Protein AF-A0A534FNT8-F1 (afdb_monomer_lite)

Sequence (120 aa):
MPPPPPTEGTAPLERLAHLRDTYGALSRARRELVIFGLALLCGLIVMPFLIWFAGSRVLGPYTHGQNAHAGPFALLADFFLGLLHGSAVFWAVALGPAVLLLLIRLFVALVRVLPASGDD

Structure (mmCIF, N/CA/C/O backbone):
data_AF-A0A534FNT8-F1
#
_entry.id   AF-A0A534FNT8-F1
#
loop_
_atom_site.group_PDB
_atom_site.id
_atom_site.type_symbol
_atom_site.label_atom_id
_atom_site.label_alt_id
_atom_site.label_comp_id
_atom_site.label_asym_id
_atom_site.label_entity_id
_atom_site.label_seq_id
_atom_site.pdbx_PDB_ins_code
_atom_site.Cartn_x
_atom_site.Cartn_y
_atom_site.Cartn_z
_atom_site.occupancy
_atom_site.B_iso_or_equiv
_atom_site.auth_seq_id
_atom_site.auth_comp_id
_atom_site.auth_asym_id
_atom_site.auth_atom_id
_atom_site.pdbx_PDB_model_num
ATOM 1 N N . MET A 1 1 ? -27.339 15.084 56.183 1.00 60.06 1 MET A N 1
ATOM 2 C CA . MET A 1 1 ? -27.429 13.691 55.701 1.00 60.06 1 MET A CA 1
ATOM 3 C C . MET A 1 1 ? -26.121 13.404 54.971 1.00 60.06 1 MET A C 1
ATOM 5 O O . MET A 1 1 ? -25.902 14.023 53.938 1.00 60.06 1 MET A O 1
ATOM 9 N N . PRO A 1 2 ? -25.179 12.651 55.562 1.00 65.94 2 PRO A N 1
ATOM 10 C CA . PRO A 1 2 ? -23.922 12.317 54.893 1.00 65.94 2 PRO A CA 1
ATOM 11 C C . PRO A 1 2 ? -24.202 11.426 53.668 1.00 65.94 2 PRO A C 1
ATOM 13 O O . PRO A 1 2 ? -25.172 10.663 53.702 1.00 65.94 2 PRO A O 1
ATOM 16 N N . PRO A 1 3 ? -23.411 11.532 52.583 1.00 74.50 3 PRO A N 1
ATOM 17 C CA . PRO A 1 3 ? -23.556 10.649 51.432 1.00 74.50 3 PRO A CA 1
ATOM 18 C C . PRO A 1 3 ? -23.358 9.187 51.870 1.00 74.50 3 PRO A C 1
ATOM 20 O O . PRO A 1 3 ? -22.535 8.928 52.755 1.00 74.50 3 PRO A O 1
ATOM 23 N N . PRO A 1 4 ? -24.116 8.233 51.300 1.00 72.00 4 PRO A N 1
ATOM 24 C CA . PRO A 1 4 ? -23.968 6.826 51.643 1.00 72.00 4 PRO A CA 1
ATOM 25 C C . PRO A 1 4 ? -22.536 6.357 51.329 1.00 72.00 4 PRO A C 1
ATOM 27 O O . PRO A 1 4 ? -21.965 6.785 50.321 1.00 72.00 4 PRO A O 1
ATOM 30 N N . PRO A 1 5 ? -21.935 5.505 52.180 1.00 71.06 5 PRO A N 1
ATOM 31 C CA . PRO A 1 5 ? -20.606 4.971 51.928 1.00 71.06 5 PRO A CA 1
ATOM 32 C C . PRO A 1 5 ? -20.603 4.155 50.625 1.00 71.06 5 PRO A C 1
ATOM 34 O O . PRO A 1 5 ? -21.598 3.485 50.325 1.00 71.06 5 PRO A O 1
ATOM 37 N N . PRO A 1 6 ? -19.509 4.195 49.845 1.00 61.38 6 PRO A 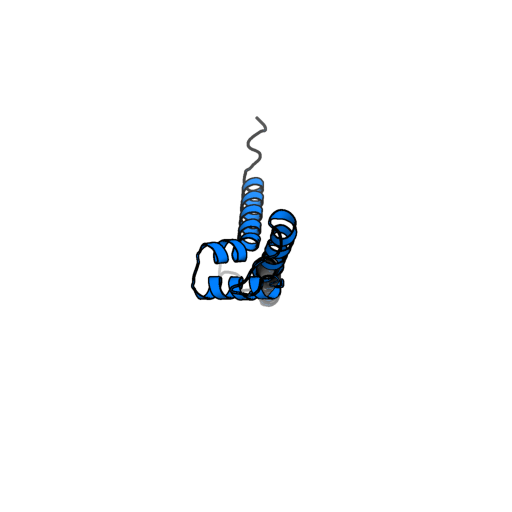N 1
ATOM 38 C CA . PRO A 1 6 ? -19.376 3.385 48.643 1.00 61.38 6 PRO A CA 1
ATOM 39 C C . PRO A 1 6 ? -19.516 1.908 49.018 1.00 61.38 6 PRO A C 1
ATOM 41 O O . PRO A 1 6 ? -18.783 1.387 49.858 1.00 61.38 6 PRO A O 1
ATOM 44 N N . THR A 1 7 ? -20.495 1.235 48.422 1.00 63.22 7 THR A N 1
ATOM 45 C CA . THR A 1 7 ? -20.721 -0.195 48.599 1.00 63.22 7 THR A CA 1
ATOM 46 C C . THR A 1 7 ? -19.540 -0.953 47.990 1.00 63.22 7 THR A C 1
ATOM 48 O O . THR A 1 7 ? -19.382 -1.005 46.774 1.00 63.22 7 THR A O 1
ATOM 51 N N . GLU A 1 8 ? -18.691 -1.563 48.824 1.00 60.69 8 GLU A N 1
ATOM 52 C CA . GLU A 1 8 ? -17.462 -2.269 48.402 1.00 60.69 8 GLU A CA 1
ATOM 53 C C . GLU A 1 8 ? -17.684 -3.369 47.337 1.00 60.69 8 GLU A C 1
ATOM 55 O O . GLU A 1 8 ? -16.740 -3.800 46.677 1.00 60.69 8 GLU A O 1
ATOM 60 N N . GLY A 1 9 ? -18.932 -3.794 47.115 1.00 61.94 9 GLY A N 1
ATOM 61 C CA . GLY A 1 9 ? -19.313 -4.791 46.113 1.00 61.94 9 GLY A CA 1
ATOM 62 C C . GLY A 1 9 ? -19.377 -4.308 44.655 1.00 61.94 9 GLY A C 1
ATOM 63 O O . GLY A 1 9 ? -19.338 -5.153 43.761 1.00 61.94 9 GLY A O 1
ATOM 64 N N . THR A 1 10 ? -19.458 -3.001 44.365 1.00 60.84 10 THR A N 1
ATOM 65 C CA . THR A 1 10 ? -19.562 -2.492 42.973 1.00 60.84 10 THR A CA 1
ATOM 66 C C . THR A 1 10 ? -18.206 -2.155 42.348 1.00 60.84 10 THR A C 1
ATOM 68 O O . THR A 1 10 ? -18.005 -2.369 41.151 1.00 60.84 10 THR A O 1
ATOM 71 N N . ALA A 1 11 ? -17.232 -1.737 43.161 1.00 69.81 11 ALA A N 1
ATOM 72 C CA . ALA A 1 11 ? -15.881 -1.378 42.718 1.00 69.81 11 ALA A CA 1
ATOM 73 C C . ALA A 1 11 ? -15.121 -2.488 41.944 1.00 69.81 11 ALA A C 1
ATOM 75 O O . ALA A 1 11 ? -14.380 -2.159 41.011 1.00 69.81 11 ALA A O 1
ATOM 76 N N . PRO A 1 12 ? -15.264 -3.793 42.264 1.00 74.75 12 PRO A N 1
ATOM 77 C CA . PRO A 1 12 ? -14.622 -4.864 41.499 1.00 74.75 12 PRO A CA 1
ATOM 78 C C . PRO A 1 12 ? -15.272 -5.077 40.126 1.00 74.75 12 PRO A C 1
ATOM 80 O O . PRO A 1 12 ? -14.571 -5.304 39.140 1.00 74.75 12 PRO A O 1
ATOM 83 N N . LEU A 1 13 ? -16.603 -4.979 40.045 1.00 78.31 13 LEU A N 1
ATOM 84 C CA . LEU A 1 13 ? -17.353 -5.174 38.801 1.00 78.31 13 LEU A CA 1
ATOM 85 C C . LEU A 1 13 ? -17.108 -4.028 37.816 1.00 78.31 13 LEU A C 1
ATOM 87 O O . LEU A 1 13 ? -16.916 -4.278 36.625 1.00 78.31 13 LEU A O 1
ATOM 91 N N . GLU A 1 14 ? -17.022 -2.793 38.311 1.00 81.31 14 GLU A N 1
ATOM 92 C CA . GLU A 1 14 ? -16.646 -1.630 37.500 1.00 81.31 14 GLU A CA 1
ATOM 93 C C . GLU A 1 14 ? -15.220 -1.755 36.946 1.00 81.31 14 GLU A C 1
ATOM 95 O O . GLU A 1 14 ? -14.996 -1.489 35.763 1.00 81.31 14 GLU A O 1
ATOM 100 N N . ARG A 1 15 ? -14.257 -2.254 37.741 1.00 77.38 15 ARG A N 1
ATOM 101 C CA . ARG A 1 15 ? -12.899 -2.543 37.240 1.00 77.38 15 ARG A CA 1
ATOM 102 C C . ARG A 1 15 ? -12.905 -3.604 36.147 1.00 77.38 15 ARG A C 1
ATOM 104 O O . ARG A 1 15 ? -12.212 -3.437 35.148 1.00 77.38 15 ARG A O 1
ATOM 111 N N . LEU A 1 16 ? -13.677 -4.680 36.301 1.00 79.88 16 LEU A N 1
ATOM 112 C CA . LEU A 1 16 ? -13.774 -5.730 35.282 1.00 79.88 16 LEU A CA 1
ATOM 113 C C . LEU A 1 16 ? -14.415 -5.217 33.986 1.00 79.88 16 LEU A C 1
ATOM 115 O O . LEU A 1 16 ? -13.941 -5.557 32.901 1.00 79.88 16 LEU A O 1
ATOM 119 N N . ALA A 1 17 ? -15.444 -4.373 34.086 1.00 80.31 17 ALA A N 1
ATOM 120 C CA . ALA A 1 17 ? -16.057 -3.723 32.931 1.00 80.31 17 ALA A CA 1
ATOM 121 C C . ALA A 1 17 ? -15.058 -2.797 32.216 1.00 80.31 17 ALA A C 1
ATOM 123 O O . ALA A 1 17 ? -14.883 -2.911 31.003 1.00 80.31 17 ALA A O 1
ATOM 124 N N . HIS A 1 18 ? -14.324 -1.972 32.968 1.00 75.44 18 HIS A N 1
ATOM 125 C CA . HIS A 1 18 ? -13.317 -1.077 32.401 1.00 75.44 18 HIS A CA 1
ATOM 126 C C . HIS A 1 18 ? -12.159 -1.846 31.743 1.00 75.44 18 HIS A C 1
ATOM 128 O O . HIS A 1 18 ? -11.688 -1.462 30.666 1.00 75.44 18 HIS A O 1
ATOM 134 N N . LEU A 1 19 ? -11.719 -2.958 32.342 1.00 77.62 19 LEU A N 1
ATOM 135 C CA . LEU A 1 19 ? -10.717 -3.837 31.743 1.00 77.62 19 LEU A CA 1
ATOM 136 C C . LEU A 1 19 ? -11.251 -4.446 30.447 1.00 77.62 19 LEU A C 1
ATOM 138 O O . LEU A 1 19 ? -10.573 -4.359 29.427 1.00 77.62 19 LEU A O 1
ATOM 142 N N . ARG A 1 20 ? -12.471 -4.997 30.447 1.00 78.94 20 ARG A N 1
ATOM 143 C CA . ARG A 1 20 ? -13.102 -5.574 29.250 1.00 78.94 20 ARG A CA 1
ATOM 144 C C . ARG A 1 20 ? -13.181 -4.568 28.103 1.00 78.94 20 ARG A C 1
ATOM 146 O O . ARG A 1 20 ? -12.820 -4.926 26.985 1.00 78.94 20 ARG A O 1
ATOM 153 N N . ASP A 1 21 ? -13.594 -3.333 28.369 1.00 77.56 21 ASP A N 1
ATOM 154 C CA . ASP A 1 21 ? -13.694 -2.293 27.338 1.00 77.56 21 ASP A CA 1
ATOM 155 C C . ASP A 1 21 ? -12.312 -1.885 26.812 1.00 77.56 21 ASP A C 1
ATOM 157 O O . ASP A 1 21 ? -12.119 -1.750 25.601 1.00 77.56 21 ASP A O 1
ATOM 161 N N . THR A 1 22 ? -11.313 -1.799 27.696 1.00 73.06 22 THR A N 1
ATOM 162 C CA . THR A 1 22 ? -9.919 -1.522 27.309 1.00 73.06 22 THR A CA 1
ATOM 163 C C . THR A 1 22 ? -9.334 -2.658 26.462 1.00 73.06 22 THR A C 1
ATOM 165 O O . THR A 1 22 ? -8.730 -2.407 25.418 1.00 73.06 22 THR A O 1
ATOM 168 N N . TYR A 1 23 ? -9.559 -3.920 26.847 1.00 69.19 23 TYR A N 1
ATOM 169 C CA . TYR A 1 23 ? -9.147 -5.097 26.073 1.00 69.19 23 TYR A CA 1
ATOM 170 C C . TYR A 1 23 ? -9.898 -5.191 24.737 1.00 69.19 23 TYR A C 1
ATOM 172 O O . TYR A 1 23 ? -9.297 -5.526 23.714 1.00 69.19 23 TYR A O 1
ATOM 180 N N . GLY A 1 24 ? -11.186 -4.841 24.713 1.00 73.75 24 GLY A N 1
ATOM 181 C CA . GLY A 1 24 ? -11.991 -4.736 23.498 1.00 73.75 24 GLY A CA 1
ATOM 182 C C . GLY A 1 24 ? -11.422 -3.698 22.529 1.00 73.75 24 GLY A C 1
ATOM 183 O O . GLY A 1 24 ? -11.196 -4.007 21.355 1.00 73.75 24 GLY A O 1
ATOM 184 N N . ALA A 1 25 ? -11.093 -2.505 23.026 1.00 71.56 25 ALA A N 1
ATOM 185 C CA . ALA A 1 25 ? -10.458 -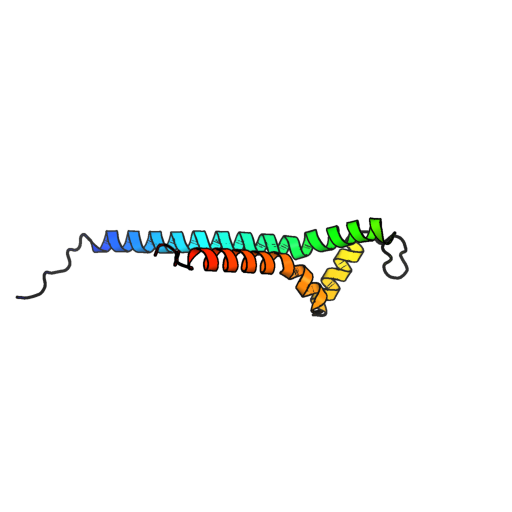1.444 22.248 1.00 71.56 25 ALA A CA 1
ATOM 186 C C . ALA A 1 25 ? -9.070 -1.854 21.718 1.00 71.56 25 ALA A C 1
ATOM 188 O O . ALA A 1 25 ? -8.783 -1.647 20.538 1.00 71.56 25 ALA A O 1
ATOM 189 N N . LEU A 1 26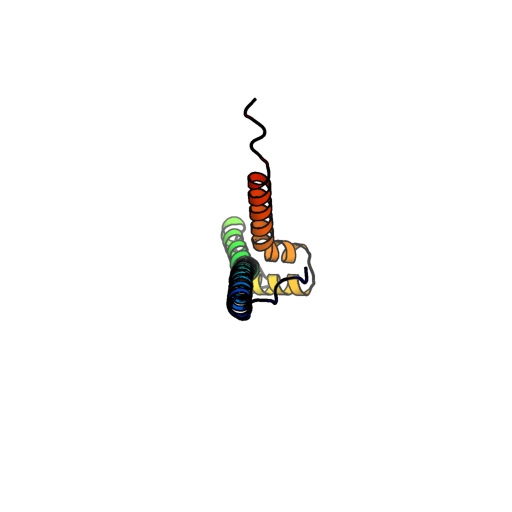 ? -8.246 -2.519 22.536 1.00 71.81 26 LEU A N 1
ATOM 190 C CA . LEU A 1 26 ? -6.957 -3.098 22.125 1.00 71.81 26 LEU A CA 1
ATOM 191 C C . LEU A 1 26 ? -7.116 -4.152 21.024 1.00 71.81 26 LEU A C 1
ATOM 193 O O . LEU A 1 26 ? -6.359 -4.151 20.051 1.00 71.81 26 LEU A O 1
ATOM 197 N N . SER A 1 27 ? -8.118 -5.029 21.134 1.00 81.19 27 SER A N 1
ATOM 198 C CA . SER A 1 27 ? -8.398 -6.050 20.117 1.00 81.19 27 SER A CA 1
ATOM 199 C C . SER A 1 27 ? -8.795 -5.422 18.777 1.00 81.19 27 SER A C 1
ATOM 201 O O . SER A 1 27 ? -8.349 -5.870 17.713 1.00 81.19 27 SER A O 1
ATOM 203 N N . ARG A 1 28 ? -9.563 -4.327 18.826 1.00 82.12 28 ARG A N 1
ATOM 204 C CA . ARG A 1 28 ? -9.958 -3.555 17.651 1.00 82.12 28 ARG A CA 1
ATOM 205 C C . ARG A 1 28 ? -8.761 -2.844 17.027 1.00 82.12 28 ARG A C 1
ATOM 207 O O . ARG A 1 28 ? -8.540 -3.011 15.830 1.00 82.12 28 ARG A O 1
ATOM 214 N N . ALA A 1 29 ? -7.966 -2.128 17.821 1.00 82.31 29 ALA A N 1
ATOM 215 C CA . ALA A 1 29 ? -6.763 -1.445 17.349 1.00 82.31 29 ALA A CA 1
ATOM 216 C C . ALA A 1 29 ? -5.766 -2.429 16.720 1.00 82.31 29 ALA A C 1
ATOM 218 O O . ALA A 1 29 ? -5.251 -2.181 15.632 1.00 82.31 29 ALA A O 1
ATOM 219 N N . ARG A 1 30 ? -5.562 -3.601 17.339 1.00 86.62 30 ARG A N 1
ATOM 220 C CA . ARG A 1 30 ? -4.714 -4.667 16.788 1.00 86.62 30 ARG A CA 1
ATOM 221 C C . ARG A 1 30 ? -5.231 -5.166 15.443 1.00 86.62 30 ARG A C 1
ATOM 223 O O . ARG A 1 30 ? -4.451 -5.305 14.507 1.00 86.62 30 ARG A O 1
ATOM 230 N N . ARG A 1 31 ? -6.534 -5.429 15.323 1.00 84.56 31 ARG A N 1
ATOM 231 C CA . ARG A 1 31 ? -7.141 -5.859 14.056 1.00 84.56 31 ARG A CA 1
ATOM 232 C C . ARG A 1 31 ? -6.998 -4.788 12.978 1.00 84.56 31 ARG A C 1
ATOM 234 O O . ARG A 1 31 ? -6.719 -5.113 11.829 1.00 84.56 31 ARG A O 1
ATOM 241 N N . GLU A 1 32 ? -7.173 -3.524 13.337 1.00 87.19 32 GLU A N 1
ATOM 242 C CA . GLU A 1 32 ? -6.999 -2.408 12.410 1.00 87.19 32 GLU A CA 1
ATOM 243 C C . GLU A 1 32 ? -5.544 -2.268 11.959 1.00 87.19 32 GLU A C 1
ATOM 245 O O . GLU A 1 32 ? -5.302 -2.134 10.762 1.00 87.19 32 GLU A O 1
ATOM 250 N N . LEU A 1 33 ? -4.585 -2.416 12.873 1.00 88.75 33 LEU A N 1
ATOM 251 C CA . LEU A 1 33 ? -3.159 -2.421 12.555 1.00 88.75 33 LEU A CA 1
ATOM 252 C C . LEU A 1 33 ? -2.790 -3.595 11.642 1.00 88.75 33 LEU A C 1
ATOM 254 O O . LEU A 1 33 ? -2.044 -3.404 10.689 1.00 88.75 33 LEU A O 1
ATOM 258 N N . VAL A 1 34 ? -3.358 -4.784 11.864 1.00 90.19 34 VAL A N 1
ATOM 259 C CA . VAL A 1 34 ? -3.166 -5.940 10.969 1.00 90.19 34 VAL A CA 1
ATOM 260 C C . VAL A 1 34 ? -3.714 -5.653 9.571 1.00 90.19 34 VAL A C 1
ATOM 262 O O . VAL A 1 34 ? -3.042 -5.948 8.588 1.00 90.19 34 VAL A O 1
ATOM 265 N N . ILE A 1 35 ? -4.901 -5.049 9.460 1.00 88.81 35 ILE A N 1
ATOM 266 C CA . ILE A 1 35 ? -5.489 -4.691 8.159 1.00 88.81 35 ILE A CA 1
ATOM 267 C C . ILE A 1 35 ? -4.613 -3.660 7.438 1.00 88.81 35 ILE A C 1
ATOM 269 O O . ILE A 1 35 ? -4.321 -3.835 6.257 1.00 88.81 35 ILE A O 1
ATOM 273 N N . PHE A 1 36 ? -4.164 -2.614 8.136 1.00 88.06 36 PHE A N 1
ATOM 274 C CA . PHE A 1 36 ? -3.283 -1.602 7.551 1.00 88.06 36 PHE A CA 1
ATOM 275 C C . PHE A 1 36 ? -1.915 -2.159 7.180 1.00 88.06 36 PHE A C 1
ATOM 277 O O . PHE A 1 36 ? -1.423 -1.875 6.092 1.00 88.06 36 PHE A O 1
ATOM 284 N N . GLY A 1 37 ? -1.331 -2.991 8.039 1.00 89.00 37 GLY A N 1
ATOM 285 C CA . GLY A 1 37 ? -0.078 -3.680 7.764 1.00 89.00 37 GLY A CA 1
ATOM 286 C C . GLY A 1 37 ? -0.189 -4.579 6.536 1.00 89.00 37 GLY A C 1
ATOM 287 O O . GLY A 1 37 ? 0.682 -4.539 5.674 1.00 89.00 37 GLY A O 1
ATOM 288 N N . LEU A 1 38 ? -1.288 -5.326 6.399 1.00 90.75 38 LEU A N 1
ATOM 289 C CA . LEU A 1 38 ? -1.528 -6.174 5.231 1.00 90.75 38 LEU A CA 1
ATOM 290 C C . LEU A 1 38 ? -1.745 -5.350 3.955 1.00 90.75 38 LEU A C 1
ATOM 292 O O . LEU A 1 38 ? -1.234 -5.711 2.898 1.00 90.75 38 LEU A O 1
ATOM 296 N N . ALA A 1 39 ? -2.463 -4.229 4.045 1.00 89.56 39 ALA A N 1
ATOM 297 C CA . ALA A 1 39 ? -2.654 -3.320 2.919 1.00 89.56 39 ALA A CA 1
ATOM 298 C C . ALA A 1 39 ? -1.334 -2.679 2.470 1.00 89.56 39 ALA A C 1
ATOM 300 O O . ALA A 1 39 ? -1.064 -2.596 1.273 1.00 89.56 39 ALA A O 1
ATOM 301 N N . LEU A 1 40 ? -0.488 -2.285 3.421 1.00 88.06 40 LEU A N 1
ATOM 302 C CA . LEU A 1 40 ? 0.839 -1.751 3.140 1.00 88.06 40 LEU A CA 1
ATOM 303 C C . LEU A 1 40 ? 1.748 -2.823 2.531 1.00 88.06 40 LEU A C 1
ATOM 305 O O . LEU A 1 40 ? 2.410 -2.561 1.534 1.00 88.06 40 LEU A O 1
ATOM 309 N N . LEU A 1 41 ? 1.720 -4.053 3.052 1.00 89.62 41 LEU A N 1
ATOM 310 C CA . LEU A 1 41 ? 2.453 -5.181 2.473 1.00 89.62 41 LEU A CA 1
ATOM 311 C C . LEU A 1 41 ? 1.993 -5.478 1.037 1.00 89.62 41 LEU A C 1
ATOM 313 O O . LEU A 1 41 ? 2.811 -5.758 0.163 1.00 89.62 41 LEU A O 1
ATOM 317 N N . CYS A 1 42 ? 0.690 -5.360 0.774 1.00 90.56 42 CYS A N 1
ATOM 318 C CA . CYS A 1 42 ? 0.128 -5.459 -0.568 1.00 90.56 42 CYS A CA 1
ATOM 319 C C . CYS A 1 42 ? 0.683 -4.354 -1.489 1.00 90.56 42 CYS A C 1
ATOM 321 O O . CYS A 1 42 ? 1.154 -4.645 -2.586 1.00 90.56 42 CYS A O 1
ATOM 323 N N . GLY A 1 43 ? 0.727 -3.102 -1.029 1.00 86.88 43 GLY A N 1
ATOM 324 C CA . GLY A 1 43 ? 1.338 -1.999 -1.781 1.00 86.88 43 GLY A CA 1
ATOM 325 C C . GLY A 1 43 ? 2.840 -2.168 -2.020 1.00 86.88 43 GLY A C 1
ATOM 326 O O . GLY A 1 43 ? 3.350 -1.775 -3.064 1.00 86.88 43 GLY A O 1
ATOM 327 N N . LEU A 1 44 ? 3.551 -2.791 -1.084 1.00 88.38 44 LEU A N 1
ATOM 328 C CA . LEU A 1 44 ? 5.003 -2.940 -1.149 1.00 88.38 44 LEU A CA 1
ATOM 329 C C . LEU A 1 44 ? 5.454 -4.134 -2.001 1.00 88.38 44 LEU A C 1
ATOM 331 O O . LEU A 1 44 ? 6.526 -4.094 -2.595 1.00 88.38 44 LEU A O 1
ATOM 335 N N . ILE A 1 45 ? 4.653 -5.201 -2.042 1.00 87.88 45 ILE A N 1
ATOM 336 C CA . ILE A 1 45 ? 5.003 -6.452 -2.724 1.00 87.88 45 ILE A CA 1
ATOM 337 C C . ILE A 1 45 ? 4.099 -6.664 -3.935 1.00 87.88 45 ILE A C 1
ATOM 339 O O . ILE A 1 45 ? 4.575 -6.752 -5.060 1.00 87.88 45 ILE A O 1
ATOM 343 N N . VAL A 1 46 ? 2.785 -6.726 -3.736 1.00 88.62 46 VAL A N 1
ATOM 344 C CA . VAL A 1 46 ? 1.844 -7.105 -4.800 1.00 88.62 46 VAL A CA 1
ATOM 345 C C . VAL A 1 46 ? 1.829 -6.069 -5.925 1.00 88.62 46 VAL A C 1
ATOM 347 O O . VAL A 1 46 ? 1.845 -6.451 -7.093 1.00 88.62 46 VAL A O 1
ATOM 350 N N . MET A 1 47 ? 1.858 -4.773 -5.602 1.00 90.00 47 MET A N 1
ATOM 351 C CA . MET A 1 47 ? 1.859 -3.716 -6.623 1.00 90.00 47 MET A CA 1
ATOM 352 C C . MET A 1 47 ? 3.066 -3.769 -7.568 1.00 90.00 47 MET A C 1
ATOM 354 O O . MET A 1 47 ? 2.830 -3.801 -8.773 1.00 90.00 47 MET A O 1
ATOM 358 N N . PRO A 1 48 ? 4.332 -3.833 -7.110 1.00 87.19 48 PRO A N 1
ATOM 359 C CA . PRO A 1 48 ? 5.460 -3.944 -8.035 1.00 87.19 48 PRO A CA 1
ATOM 360 C C . PRO A 1 48 ? 5.385 -5.196 -8.922 1.00 87.19 48 PRO A C 1
ATOM 362 O O . PRO A 1 48 ? 5.654 -5.106 -10.119 1.00 87.19 48 PRO A O 1
ATOM 365 N N . PHE A 1 49 ? 4.921 -6.340 -8.403 1.00 87.62 49 PHE A N 1
ATOM 366 C CA . PHE A 1 49 ? 4.692 -7.525 -9.242 1.00 87.62 49 PHE A CA 1
ATOM 367 C C . PHE A 1 49 ? 3.588 -7.309 -10.287 1.00 87.62 49 PHE A C 1
ATOM 369 O O . PHE A 1 49 ? 3.758 -7.707 -11.441 1.00 87.62 49 PHE A O 1
ATOM 376 N N . LEU A 1 50 ? 2.478 -6.666 -9.917 1.00 87.75 50 LEU A N 1
ATOM 377 C CA . LEU A 1 50 ? 1.399 -6.333 -10.852 1.00 87.75 50 LEU A CA 1
ATOM 378 C C . LEU A 1 50 ? 1.858 -5.342 -11.924 1.00 87.75 50 LEU A C 1
ATOM 380 O O . LEU A 1 50 ? 1.522 -5.522 -13.093 1.00 87.75 50 LEU A O 1
ATOM 384 N N . ILE A 1 51 ? 2.651 -4.337 -11.549 1.00 87.69 51 ILE A N 1
ATOM 385 C CA . ILE A 1 51 ? 3.229 -3.356 -12.475 1.00 87.69 51 ILE A CA 1
ATOM 386 C C . ILE A 1 51 ? 4.153 -4.059 -13.468 1.00 87.69 51 ILE A C 1
ATOM 388 O O . ILE A 1 51 ? 4.031 -3.835 -14.670 1.00 87.69 51 ILE A O 1
ATOM 392 N N . TRP A 1 52 ? 5.025 -4.955 -12.997 1.00 88.44 52 TRP A N 1
ATOM 393 C CA . TRP A 1 52 ? 5.872 -5.754 -13.882 1.00 88.44 52 TRP A CA 1
ATOM 394 C C . TRP A 1 52 ? 5.045 -6.644 -14.815 1.00 88.44 52 TRP A C 1
ATOM 396 O O . TRP A 1 52 ? 5.316 -6.712 -16.013 1.00 88.44 52 TRP A O 1
ATOM 406 N N . PHE A 1 53 ? 4.020 -7.320 -14.297 1.00 86.00 53 PHE A N 1
ATOM 407 C CA . PHE A 1 53 ? 3.190 -8.213 -15.100 1.00 86.00 53 PHE A CA 1
ATOM 408 C C . PHE A 1 53 ? 2.404 -7.446 -16.171 1.00 86.00 53 PHE A C 1
ATOM 410 O O . PHE A 1 53 ? 2.449 -7.802 -17.344 1.00 86.00 53 PHE A O 1
ATOM 417 N N . ALA A 1 54 ? 1.728 -6.359 -15.800 1.00 87.94 54 ALA A N 1
ATOM 418 C CA . ALA A 1 54 ? 1.013 -5.517 -16.753 1.00 87.94 54 ALA A CA 1
ATOM 419 C C . ALA A 1 54 ? 1.978 -4.871 -17.761 1.00 87.94 54 ALA A C 1
ATOM 421 O O . ALA A 1 54 ? 1.729 -4.906 -18.965 1.00 87.94 54 ALA A O 1
ATOM 422 N N . GLY A 1 55 ? 3.114 -4.357 -17.283 1.00 83.88 55 GLY A N 1
ATOM 423 C CA . GLY A 1 55 ? 4.156 -3.752 -18.107 1.00 83.88 55 GLY A CA 1
ATOM 424 C C . GLY A 1 55 ? 4.730 -4.726 -19.130 1.00 83.88 55 GLY A C 1
ATOM 425 O O . GLY A 1 55 ? 4.728 -4.437 -20.321 1.00 83.88 55 GLY A O 1
ATOM 426 N N . SER A 1 56 ? 5.118 -5.922 -18.687 1.00 84.19 56 SER A N 1
ATOM 427 C CA . SER A 1 56 ? 5.688 -6.959 -19.558 1.00 84.19 56 SER A CA 1
ATOM 428 C C . SER A 1 56 ? 4.729 -7.434 -20.650 1.00 84.19 56 SER A C 1
ATOM 430 O O . SER A 1 56 ? 5.167 -7.825 -21.732 1.00 84.19 56 SER A O 1
ATOM 432 N N . ARG A 1 57 ? 3.418 -7.387 -20.389 1.00 83.31 57 ARG A N 1
ATOM 433 C CA . ARG A 1 57 ? 2.378 -7.785 -21.347 1.00 83.31 57 ARG A CA 1
ATOM 434 C C . ARG A 1 57 ? 1.979 -6.677 -22.317 1.00 83.31 57 ARG A C 1
ATOM 436 O O . ARG A 1 57 ? 1.641 -6.993 -23.452 1.00 83.31 57 ARG A O 1
ATOM 443 N N . VAL A 1 58 ? 1.978 -5.419 -21.877 1.00 87.12 58 VAL A N 1
ATOM 444 C CA . VAL A 1 58 ? 1.498 -4.280 -22.681 1.00 87.12 58 VAL A CA 1
ATOM 445 C C . VAL A 1 58 ? 2.640 -3.574 -23.414 1.00 87.12 58 VAL A C 1
ATOM 447 O O . VAL A 1 58 ? 2.475 -3.189 -24.566 1.00 87.12 58 VAL A O 1
ATOM 450 N N . LEU A 1 59 ? 3.792 -3.409 -22.762 1.00 81.50 59 LEU A N 1
ATOM 451 C CA . LEU A 1 59 ? 4.937 -2.641 -23.269 1.00 81.50 59 LEU A CA 1
ATOM 452 C C . LEU A 1 59 ? 6.082 -3.528 -23.785 1.00 81.50 59 LEU A C 1
ATOM 454 O O . LEU A 1 59 ? 7.021 -3.019 -24.391 1.00 81.50 59 LEU A O 1
ATOM 458 N N . GLY A 1 60 ? 5.999 -4.844 -23.577 1.00 79.00 60 GLY A N 1
ATOM 459 C CA . GLY A 1 60 ? 7.062 -5.790 -23.912 1.00 79.00 60 GLY A CA 1
ATOM 460 C C . GLY A 1 60 ? 8.054 -6.010 -22.762 1.00 79.00 60 GLY A C 1
ATOM 461 O O . GLY A 1 60 ? 7.826 -5.543 -21.646 1.00 79.00 60 GLY A O 1
ATOM 462 N N . PRO A 1 61 ? 9.138 -6.774 -22.989 1.00 79.00 61 PRO A N 1
ATOM 463 C CA . PRO A 1 61 ? 10.057 -7.199 -21.935 1.00 79.00 61 PRO A CA 1
ATOM 464 C C . PRO A 1 61 ? 10.618 -6.025 -21.128 1.00 79.00 61 PRO A C 1
ATOM 466 O O . PRO A 1 61 ? 11.106 -5.048 -21.690 1.00 79.00 61 PRO A O 1
ATOM 469 N N . TYR A 1 62 ? 10.570 -6.140 -19.800 1.00 71.62 62 TYR A N 1
ATOM 470 C CA . TYR A 1 62 ? 11.155 -5.134 -18.922 1.00 71.62 62 TYR A CA 1
ATOM 471 C C . TYR A 1 62 ? 12.681 -5.154 -19.057 1.00 71.62 62 TYR A C 1
ATOM 473 O O . TYR A 1 62 ? 13.315 -6.199 -18.891 1.00 71.62 62 TYR A O 1
ATOM 481 N N . THR A 1 63 ? 13.269 -3.998 -19.356 1.00 73.62 63 THR A N 1
ATOM 482 C CA . THR A 1 63 ? 14.716 -3.826 -19.493 1.00 73.62 63 THR A CA 1
ATOM 483 C C . THR A 1 63 ? 15.271 -3.119 -18.262 1.00 73.62 63 THR A C 1
ATOM 485 O O . THR A 1 63 ? 14.811 -2.027 -17.930 1.00 73.62 63 THR A O 1
ATOM 488 N N . HIS A 1 64 ? 16.273 -3.703 -17.607 1.00 70.88 64 HIS A N 1
ATOM 489 C CA . HIS A 1 64 ? 16.961 -3.090 -16.466 1.00 70.88 64 HIS A CA 1
ATOM 490 C C . HIS A 1 64 ? 18.459 -2.987 -16.776 1.00 70.88 64 HIS A C 1
ATOM 492 O O . HIS A 1 64 ? 19.168 -3.997 -16.843 1.00 70.88 64 HIS A O 1
ATOM 498 N N . GLY A 1 65 ? 18.940 -1.764 -17.014 1.00 71.62 65 GLY A N 1
ATOM 499 C CA . GLY A 1 65 ? 20.308 -1.520 -17.474 1.00 71.62 65 GLY A CA 1
ATOM 500 C C . GLY A 1 65 ? 20.589 -2.197 -18.821 1.00 71.62 65 GLY A C 1
ATOM 501 O O . GLY A 1 65 ? 19.893 -1.948 -19.800 1.00 71.62 65 GLY A O 1
ATOM 502 N N . GLN A 1 66 ? 21.603 -3.066 -18.863 1.00 69.00 66 GLN A N 1
ATOM 503 C CA . GLN A 1 66 ? 21.976 -3.840 -20.060 1.00 69.00 66 GLN A CA 1
ATOM 504 C C . GLN A 1 66 ? 21.202 -5.162 -20.208 1.00 69.00 66 GLN A C 1
ATOM 506 O O . GLN A 1 66 ? 21.335 -5.848 -21.220 1.00 69.00 66 GLN A O 1
ATOM 511 N N . ASN A 1 67 ? 20.380 -5.530 -19.221 1.00 70.88 67 ASN A N 1
ATOM 512 C CA . ASN A 1 67 ? 19.617 -6.773 -19.254 1.00 70.88 67 ASN A CA 1
ATOM 513 C C . ASN A 1 67 ? 18.265 -6.543 -19.934 1.00 70.88 67 ASN A C 1
ATOM 515 O O . ASN A 1 67 ? 17.343 -5.985 -19.336 1.00 70.88 67 ASN A O 1
ATOM 519 N N . ALA A 1 68 ? 18.136 -7.022 -21.174 1.00 63.91 68 ALA A N 1
ATOM 520 C CA . ALA A 1 68 ? 16.909 -6.913 -21.968 1.00 63.91 68 ALA A CA 1
ATOM 521 C C . ALA A 1 68 ? 15.748 -7.808 -21.470 1.00 63.91 68 ALA A C 1
ATOM 523 O O . ALA A 1 68 ? 14.607 -7.635 -21.886 1.00 63.91 68 ALA A O 1
ATOM 524 N N . HIS A 1 69 ? 16.030 -8.757 -20.570 1.00 62.88 69 HIS A N 1
ATOM 525 C CA . HIS A 1 69 ? 15.052 -9.666 -19.963 1.00 62.88 69 HIS A CA 1
ATOM 526 C C . HIS A 1 69 ? 15.110 -9.585 -18.438 1.00 62.88 69 HIS A C 1
ATOM 528 O O . HIS A 1 69 ? 15.365 -10.573 -17.746 1.00 62.88 69 HIS A O 1
ATOM 534 N N . ALA A 1 70 ? 14.922 -8.385 -17.899 1.00 71.12 70 ALA A N 1
ATOM 535 C CA . ALA A 1 70 ? 14.913 -8.197 -16.464 1.00 71.12 70 ALA A CA 1
ATOM 536 C C . ALA A 1 70 ? 13.626 -8.790 -15.866 1.00 71.12 70 ALA A C 1
ATOM 538 O O . ALA A 1 70 ? 12.498 -8.405 -16.191 1.00 71.12 70 ALA A O 1
ATOM 539 N N . GLY A 1 71 ? 13.810 -9.793 -15.007 1.00 79.06 71 GLY A N 1
ATOM 540 C CA . GLY A 1 71 ? 12.719 -10.472 -14.318 1.00 79.06 71 GLY A CA 1
ATOM 541 C C . GLY A 1 71 ? 12.007 -9.573 -13.297 1.00 79.06 71 GLY A C 1
ATOM 542 O O . GLY A 1 71 ? 12.466 -8.469 -12.998 1.00 79.06 71 GLY A O 1
ATOM 543 N N . PRO A 1 72 ? 10.914 -10.060 -12.691 1.00 81.94 72 PRO A N 1
ATOM 544 C CA . PRO A 1 72 ? 10.100 -9.274 -11.762 1.00 81.94 72 PRO A CA 1
ATOM 545 C C . PRO A 1 72 ? 10.876 -8.788 -10.530 1.00 81.94 72 PRO A C 1
ATOM 547 O O . PRO A 1 72 ? 10.590 -7.721 -9.994 1.00 81.94 72 PRO A O 1
ATOM 550 N N . PHE A 1 73 ? 11.897 -9.536 -10.105 1.00 84.38 73 PHE A N 1
ATOM 551 C CA . PHE A 1 73 ? 12.753 -9.161 -8.980 1.00 84.38 73 PHE A CA 1
ATOM 552 C C . PHE A 1 73 ? 13.633 -7.936 -9.258 1.00 84.38 73 PHE A C 1
ATOM 554 O O . PHE A 1 73 ? 13.963 -7.223 -8.316 1.00 84.38 73 PHE A O 1
ATOM 561 N N . ALA A 1 74 ? 13.983 -7.662 -10.520 1.00 84.44 74 ALA A N 1
ATOM 562 C CA . ALA A 1 74 ? 14.735 -6.458 -10.873 1.00 84.44 74 ALA A CA 1
ATOM 563 C C . ALA A 1 74 ? 13.875 -5.204 -10.667 1.00 84.44 74 ALA A C 1
ATOM 565 O O . ALA A 1 74 ? 14.301 -4.267 -10.003 1.00 84.44 74 ALA A O 1
ATOM 566 N N . LEU A 1 75 ? 12.620 -5.240 -11.133 1.00 84.62 75 LEU A N 1
ATOM 567 C CA . LEU A 1 75 ? 11.670 -4.151 -10.903 1.00 84.62 75 LEU A CA 1
ATOM 568 C C . LEU A 1 75 ? 11.362 -3.986 -9.411 1.00 84.62 75 LEU A C 1
ATOM 570 O O . LEU A 1 75 ? 11.248 -2.865 -8.926 1.00 84.62 75 LEU A O 1
ATOM 574 N N . LEU A 1 76 ? 11.265 -5.088 -8.661 1.00 87.06 76 LEU A N 1
ATOM 575 C CA . LEU A 1 76 ? 11.095 -5.025 -7.211 1.00 87.06 76 LEU A CA 1
ATOM 576 C C . LEU A 1 76 ? 12.287 -4.332 -6.530 1.00 87.06 76 LEU A C 1
ATOM 578 O O . LEU A 1 76 ? 12.079 -3.472 -5.678 1.00 87.06 76 LEU A O 1
ATOM 582 N N . ALA A 1 77 ? 13.522 -4.666 -6.914 1.00 86.12 77 ALA A N 1
ATOM 583 C CA . ALA A 1 77 ? 14.717 -4.011 -6.388 1.00 86.12 77 ALA A CA 1
ATOM 584 C C . ALA A 1 77 ? 14.730 -2.509 -6.717 1.00 86.12 77 ALA A C 1
ATOM 586 O O . ALA A 1 77 ? 14.953 -1.702 -5.817 1.00 86.12 77 ALA A O 1
ATOM 587 N N . ASP A 1 78 ? 14.397 -2.133 -7.954 1.00 86.25 78 ASP A N 1
ATOM 588 C CA . ASP A 1 78 ? 14.268 -0.729 -8.372 1.00 86.25 78 ASP A CA 1
ATOM 589 C C . ASP A 1 78 ? 13.192 0.016 -7.597 1.00 86.25 78 ASP A C 1
ATOM 591 O O . ASP A 1 78 ? 13.378 1.170 -7.213 1.00 86.25 78 ASP A O 1
ATOM 595 N N . PHE A 1 79 ? 12.071 -0.653 -7.337 1.00 87.62 79 PHE A N 1
ATOM 596 C CA . PHE A 1 79 ? 10.986 -0.108 -6.544 1.00 87.62 79 PHE A CA 1
ATOM 597 C C . PHE A 1 79 ? 11.471 0.224 -5.131 1.00 87.62 79 PHE A C 1
ATOM 599 O O . PHE A 1 79 ? 11.351 1.368 -4.698 1.00 87.62 79 PHE A O 1
ATOM 606 N N . PHE A 1 80 ? 12.099 -0.728 -4.436 1.00 89.69 80 PHE A N 1
ATOM 607 C CA . PHE A 1 80 ? 12.667 -0.477 -3.109 1.00 89.69 80 PHE A CA 1
ATOM 608 C C . PHE A 1 80 ? 13.757 0.592 -3.133 1.00 89.69 80 PHE A C 1
ATOM 610 O O . PHE A 1 80 ? 13.779 1.456 -2.258 1.00 89.69 80 PHE A O 1
ATOM 617 N N . LEU A 1 81 ? 14.621 0.584 -4.146 1.00 90.06 81 LEU A N 1
ATOM 618 C CA . LEU A 1 81 ? 15.647 1.605 -4.309 1.00 90.06 81 LEU A CA 1
ATOM 619 C C . LEU A 1 81 ? 15.010 2.995 -4.479 1.00 90.06 81 LEU A C 1
ATOM 621 O O . LEU A 1 81 ? 15.465 3.958 -3.868 1.00 90.06 81 LEU A O 1
ATOM 625 N N . GLY A 1 82 ? 13.919 3.103 -5.238 1.00 86.00 82 GLY A N 1
ATOM 626 C CA . GLY A 1 82 ? 13.120 4.321 -5.377 1.00 86.00 82 GLY A CA 1
ATOM 627 C C . GLY A 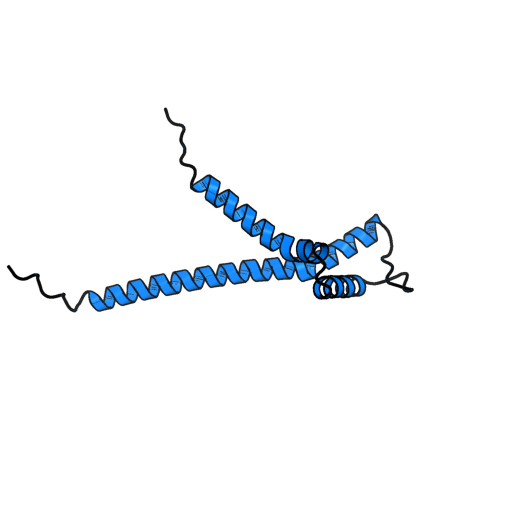1 82 ? 12.488 4.792 -4.062 1.00 86.00 82 GLY A C 1
ATOM 628 O O . GLY A 1 82 ? 12.481 5.996 -3.789 1.00 86.00 82 GLY A O 1
ATOM 629 N N . LEU A 1 83 ? 12.018 3.867 -3.213 1.00 89.50 83 LEU A N 1
ATOM 630 C CA . LEU A 1 83 ? 11.543 4.196 -1.861 1.00 89.50 83 LEU A CA 1
ATOM 631 C C . LEU A 1 83 ? 12.675 4.722 -0.972 1.00 89.50 83 LEU A C 1
ATOM 633 O O . LEU A 1 83 ? 12.476 5.729 -0.290 1.00 89.50 83 LEU A O 1
ATOM 637 N N . LEU A 1 84 ? 13.844 4.065 -0.981 1.00 91.38 84 LEU A N 1
ATOM 638 C CA . LEU A 1 84 ? 15.014 4.488 -0.201 1.00 91.38 84 LEU A CA 1
ATOM 639 C C . LEU A 1 84 ? 15.526 5.864 -0.637 1.00 91.38 84 LEU A C 1
ATOM 641 O O . LEU A 1 84 ? 15.903 6.669 0.210 1.00 91.38 84 LEU A O 1
ATOM 645 N N . HIS A 1 85 ? 15.481 6.162 -1.936 1.00 91.44 85 HIS A N 1
ATOM 646 C CA . HIS A 1 85 ? 15.789 7.494 -2.462 1.00 91.44 85 HIS A CA 1
ATOM 647 C C . HIS A 1 85 ? 14.733 8.555 -2.100 1.00 91.44 85 HIS A C 1
ATOM 649 O O . HIS A 1 85 ? 14.897 9.722 -2.449 1.00 91.44 85 HIS A O 1
ATOM 655 N N . GLY A 1 86 ? 13.648 8.180 -1.415 1.00 86.62 86 GLY A N 1
ATOM 656 C CA . GLY A 1 86 ? 12.611 9.109 -0.971 1.00 86.62 86 GLY A CA 1
ATOM 657 C C . GLY A 1 86 ? 11.700 9.599 -2.095 1.00 86.62 86 GLY A C 1
ATOM 658 O O . GLY A 1 86 ? 11.043 10.628 -1.947 1.00 86.62 86 GLY A O 1
ATOM 659 N N . SER A 1 87 ? 11.637 8.893 -3.227 1.00 90.19 87 SER A N 1
ATOM 660 C CA . SER A 1 87 ? 10.813 9.334 -4.350 1.00 90.19 87 SER A CA 1
ATOM 661 C C . SER A 1 87 ? 9.321 9.216 -4.029 1.00 90.19 87 SER A C 1
ATOM 663 O O . SER A 1 87 ? 8.798 8.133 -3.746 1.00 90.19 87 SER A O 1
ATOM 665 N N . ALA A 1 88 ? 8.619 10.349 -4.119 1.00 88.56 88 ALA A N 1
ATOM 666 C CA . ALA A 1 88 ? 7.201 10.461 -3.786 1.00 88.56 88 ALA A CA 1
ATOM 667 C C . ALA A 1 88 ? 6.311 9.529 -4.623 1.00 88.56 88 ALA A C 1
ATOM 669 O O . ALA A 1 88 ? 5.308 9.028 -4.123 1.00 88.56 88 ALA A O 1
ATOM 670 N N . VAL A 1 89 ? 6.690 9.254 -5.876 1.00 89.50 89 VAL A N 1
ATOM 671 C CA . VAL A 1 89 ? 5.917 8.388 -6.781 1.00 89.50 89 VAL A CA 1
ATOM 672 C C . VAL A 1 89 ? 5.878 6.951 -6.262 1.00 89.50 89 VAL A C 1
ATOM 674 O O . VAL A 1 89 ? 4.814 6.338 -6.203 1.00 89.50 89 VAL A O 1
ATOM 677 N N . PHE A 1 90 ? 7.020 6.418 -5.826 1.00 87.88 90 PHE A N 1
ATOM 678 C CA . PHE A 1 90 ? 7.090 5.052 -5.313 1.00 87.88 90 PHE A CA 1
ATOM 679 C C . PHE A 1 90 ? 6.386 4.921 -3.958 1.00 87.88 90 PHE A C 1
ATOM 681 O O . PHE A 1 90 ? 5.674 3.945 -3.719 1.00 8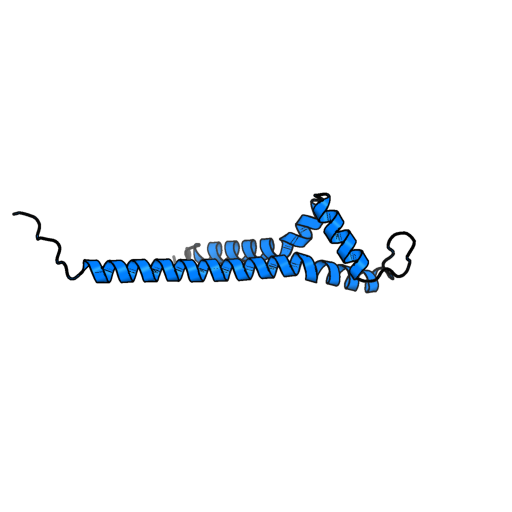7.88 90 PHE A O 1
ATOM 688 N N . TRP A 1 91 ? 6.501 5.942 -3.104 1.00 89.88 91 TRP A N 1
ATOM 689 C CA . TRP A 1 91 ? 5.744 6.017 -1.854 1.00 89.88 91 TRP A CA 1
ATOM 690 C C . TRP A 1 91 ? 4.234 6.102 -2.084 1.00 89.88 91 TRP A C 1
ATOM 692 O O . TRP A 1 91 ? 3.480 5.453 -1.362 1.00 89.88 91 TRP A O 1
ATOM 702 N N . ALA A 1 92 ? 3.780 6.830 -3.107 1.00 89.19 92 ALA A N 1
ATOM 703 C CA . ALA A 1 92 ? 2.366 6.887 -3.469 1.00 89.19 92 ALA A CA 1
ATOM 704 C C . ALA A 1 92 ? 1.826 5.508 -3.881 1.00 89.19 92 ALA A C 1
ATOM 706 O O . ALA A 1 92 ? 0.734 5.131 -3.461 1.00 89.19 92 ALA A O 1
ATOM 707 N N . VAL A 1 93 ? 2.601 4.722 -4.637 1.00 90.00 93 VAL A N 1
ATOM 708 C CA . VAL A 1 93 ? 2.229 3.342 -4.996 1.00 90.00 93 VAL A CA 1
ATOM 709 C C . VAL A 1 93 ? 2.212 2.432 -3.764 1.00 90.00 93 VAL A C 1
ATOM 711 O O . VAL A 1 93 ? 1.248 1.691 -3.566 1.00 90.00 93 VAL A O 1
ATOM 714 N N . ALA A 1 94 ? 3.233 2.515 -2.904 1.00 89.19 94 ALA A N 1
ATOM 715 C CA . ALA A 1 94 ? 3.334 1.689 -1.699 1.00 89.19 94 ALA A CA 1
ATOM 716 C C . ALA A 1 94 ? 2.211 1.980 -0.686 1.00 89.19 94 ALA A C 1
ATOM 718 O O . ALA A 1 94 ? 1.638 1.063 -0.096 1.00 89.19 94 ALA A O 1
ATOM 719 N N . LEU A 1 95 ? 1.873 3.256 -0.492 1.00 89.75 95 LEU A N 1
ATOM 720 C CA . LEU A 1 95 ? 0.836 3.693 0.445 1.00 89.75 95 LEU A CA 1
ATOM 721 C C . LEU A 1 95 ? -0.570 3.662 -0.159 1.00 89.75 95 LEU A C 1
ATOM 723 O O . LEU A 1 95 ? -1.544 3.673 0.594 1.00 89.75 95 LEU A O 1
ATOM 727 N N . GLY A 1 96 ? -0.690 3.595 -1.486 1.00 89.75 96 GLY A N 1
ATOM 728 C CA . GLY A 1 96 ? -1.954 3.665 -2.219 1.00 89.75 96 GLY A CA 1
ATOM 729 C C . GLY A 1 96 ? -3.058 2.771 -1.644 1.00 89.75 96 GLY A C 1
ATOM 730 O O . GLY A 1 96 ? -4.127 3.288 -1.317 1.00 89.75 96 GLY A O 1
ATOM 731 N N . PRO A 1 97 ? -2.822 1.462 -1.424 1.00 89.69 97 PRO A N 1
ATOM 732 C CA . PRO A 1 97 ? -3.839 0.575 -0.858 1.00 89.69 97 PRO A CA 1
ATOM 733 C C . PRO A 1 97 ? -4.268 0.961 0.564 1.00 89.69 97 PRO A C 1
ATOM 735 O O . PRO A 1 97 ? -5.453 0.904 0.893 1.00 89.69 97 PRO A O 1
ATOM 738 N N . ALA A 1 98 ? -3.326 1.383 1.411 1.00 87.25 98 ALA A N 1
ATOM 739 C CA . ALA A 1 98 ? -3.624 1.800 2.779 1.00 87.25 98 ALA A CA 1
ATOM 740 C C . ALA A 1 98 ? -4.427 3.111 2.806 1.00 87.25 98 ALA A C 1
ATOM 742 O O . ALA A 1 98 ? -5.425 3.213 3.523 1.00 87.25 98 ALA A O 1
ATOM 743 N N . VAL A 1 99 ? -4.039 4.087 1.980 1.00 89.00 99 VAL A N 1
ATOM 744 C CA . VAL A 1 99 ? -4.757 5.361 1.824 1.00 89.00 99 VAL A CA 1
ATOM 745 C C . VAL A 1 99 ? -6.158 5.125 1.266 1.00 89.00 99 VAL A C 1
ATOM 747 O O . VAL A 1 99 ? -7.120 5.678 1.791 1.00 89.00 99 VAL A O 1
ATOM 750 N N . LEU A 1 100 ? -6.312 4.251 0.270 1.00 89.56 100 LEU A N 1
ATOM 751 C CA . LEU A 1 100 ? -7.619 3.905 -0.284 1.00 89.56 100 LEU A CA 1
ATOM 752 C C . LEU A 1 100 ? -8.551 3.316 0.785 1.00 89.56 100 LEU A C 1
ATOM 754 O O . LEU A 1 100 ? -9.710 3.718 0.881 1.00 89.56 100 LEU A O 1
ATOM 758 N N . LEU A 1 101 ? -8.048 2.417 1.636 1.00 88.94 101 LEU A N 1
ATOM 759 C CA . LEU A 1 101 ? -8.832 1.881 2.754 1.00 88.94 101 LEU A CA 1
ATOM 760 C C . LEU A 1 101 ? -9.231 2.963 3.767 1.00 88.94 101 LEU A C 1
ATOM 762 O O . LEU A 1 101 ? -10.354 2.922 4.276 1.00 88.94 101 LEU A O 1
ATOM 766 N N . LEU A 1 102 ? -8.349 3.927 4.057 1.00 88.19 102 LEU A N 1
ATOM 767 C CA . LEU A 1 102 ? -8.683 5.073 4.911 1.00 88.19 102 LEU A CA 1
ATOM 768 C C . LEU A 1 102 ? -9.794 5.921 4.294 1.00 88.19 102 LEU A C 1
ATOM 770 O O . LEU A 1 102 ? -10.754 6.248 4.988 1.00 88.19 102 LEU A O 1
ATOM 774 N N . LEU A 1 103 ? -9.698 6.223 2.999 1.00 90.38 103 LEU A N 1
ATOM 775 C CA . LEU A 1 103 ? -10.698 7.014 2.283 1.00 90.38 103 LEU A CA 1
ATOM 776 C C . LEU A 1 103 ? -12.058 6.313 2.246 1.00 90.38 103 LEU A C 1
ATOM 778 O O . LEU A 1 103 ? -13.070 6.940 2.548 1.00 90.38 103 LEU A O 1
ATOM 782 N N . ILE A 1 104 ? -12.091 5.006 1.964 1.00 89.88 104 ILE A N 1
ATOM 783 C CA . ILE A 1 104 ? -13.332 4.215 1.999 1.00 89.88 104 ILE A CA 1
ATOM 784 C C . ILE A 1 104 ? -13.949 4.254 3.400 1.00 89.88 104 ILE A C 1
ATOM 786 O O . ILE A 1 104 ? -15.154 4.452 3.543 1.00 89.88 104 ILE A O 1
ATOM 790 N N . ARG A 1 105 ? -13.141 4.093 4.455 1.00 87.06 105 ARG A N 1
ATOM 791 C CA . ARG A 1 105 ? -13.641 4.168 5.835 1.00 87.06 105 ARG A CA 1
ATOM 792 C C . ARG A 1 105 ? -14.171 5.550 6.183 1.00 87.06 105 ARG A C 1
ATOM 794 O O . ARG A 1 105 ? -15.230 5.631 6.798 1.00 87.06 105 ARG A O 1
ATOM 801 N N . LEU A 1 106 ? -13.457 6.605 5.797 1.00 89.06 106 LEU A N 1
ATOM 802 C CA . LEU A 1 106 ? -13.881 7.985 6.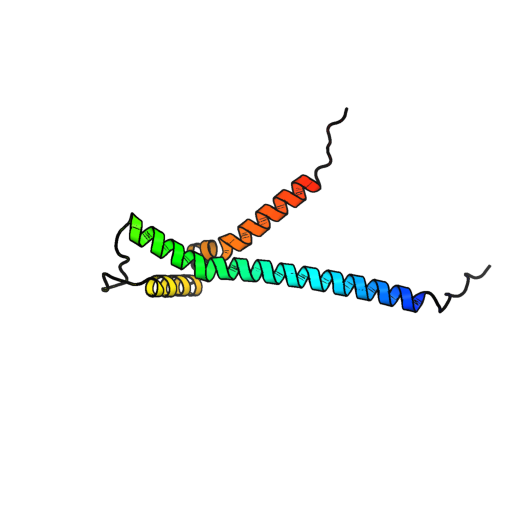008 1.00 89.06 106 LEU A CA 1
ATOM 803 C C . LEU A 1 106 ? -15.214 8.248 5.306 1.00 89.06 106 LEU A C 1
ATOM 805 O O . LEU A 1 106 ? -16.131 8.785 5.918 1.00 89.06 106 LEU A O 1
ATOM 809 N N . PHE A 1 107 ? -15.344 7.797 4.061 1.00 91.69 107 PHE A N 1
ATOM 810 C CA . PHE A 1 107 ? -16.575 7.908 3.290 1.00 91.69 107 PHE A CA 1
ATOM 811 C C . PHE A 1 107 ? -17.740 7.172 3.962 1.00 91.69 107 PHE A C 1
ATOM 813 O O . PHE A 1 107 ? -18.794 7.759 4.190 1.00 91.69 107 PHE A O 1
ATOM 820 N N . VAL A 1 108 ? -17.547 5.911 4.360 1.00 89.94 108 VAL A N 1
ATOM 821 C CA . VAL A 1 108 ? -18.579 5.131 5.065 1.00 89.94 108 VAL A CA 1
ATOM 822 C C . VAL A 1 108 ? -18.952 5.773 6.402 1.00 89.94 108 VAL A C 1
ATOM 824 O O . VAL A 1 108 ? -20.126 5.785 6.763 1.00 89.94 108 VAL A O 1
ATOM 827 N N . ALA A 1 109 ? -17.982 6.307 7.147 1.00 88.75 109 ALA A N 1
ATOM 828 C CA . ALA A 1 109 ? -18.248 7.019 8.392 1.00 88.75 109 ALA A CA 1
ATOM 829 C C . ALA A 1 109 ? -19.076 8.285 8.141 1.00 88.75 109 ALA A C 1
ATOM 831 O O . ALA A 1 109 ? -20.060 8.503 8.840 1.00 88.75 109 ALA A O 1
ATOM 832 N N . LEU A 1 110 ? -18.735 9.066 7.113 1.00 88.69 110 LEU A N 1
ATOM 833 C CA . LEU A 1 110 ? -19.460 10.280 6.747 1.00 88.69 110 LEU A CA 1
ATOM 834 C C . LEU A 1 110 ? -20.910 9.977 6.343 1.00 88.69 110 LEU A C 1
ATOM 836 O O . LEU A 1 110 ? -21.826 10.622 6.842 1.00 88.69 110 LEU A O 1
ATOM 840 N N . VAL A 1 111 ? -21.125 8.944 5.523 1.00 90.19 111 VAL A N 1
ATOM 841 C CA . VAL A 1 111 ? -22.468 8.491 5.115 1.00 90.19 111 VAL A CA 1
ATOM 842 C C . VAL A 1 111 ? -23.294 8.004 6.309 1.00 90.19 111 VAL A C 1
ATOM 844 O O . VAL A 1 111 ? -24.502 8.193 6.329 1.00 90.19 111 VAL A O 1
ATOM 847 N N . ARG A 1 112 ? -22.666 7.387 7.318 1.00 85.56 112 ARG A N 1
ATOM 848 C CA . ARG A 1 112 ? -23.362 6.916 8.530 1.00 85.56 112 ARG A CA 1
ATOM 849 C C . ARG A 1 112 ? -23.668 8.020 9.536 1.00 85.56 112 ARG A C 1
ATOM 851 O O . ARG A 1 112 ? -24.580 7.856 10.337 1.00 85.56 112 ARG A O 1
ATOM 858 N N . VAL A 1 113 ? -22.858 9.076 9.556 1.00 83.69 113 VAL A N 1
ATOM 859 C CA . VAL A 1 113 ? -23.035 10.220 10.459 1.00 83.69 113 VAL A CA 1
ATOM 860 C C . VAL A 1 113 ? -24.038 11.212 9.891 1.00 83.69 113 VAL A C 1
ATOM 862 O O . VAL A 1 113 ? -24.687 11.893 10.677 1.00 83.69 113 VAL A O 1
ATOM 865 N N . LEU A 1 114 ? -24.187 11.282 8.564 1.00 75.38 114 LEU A N 1
ATOM 866 C CA . LEU A 1 114 ? -25.214 12.102 7.939 1.00 75.38 114 LEU A CA 1
ATOM 867 C C . LEU A 1 114 ? -26.590 11.560 8.369 1.00 75.38 114 LEU A C 1
ATOM 869 O O . LEU A 1 114 ? -26.955 10.454 7.962 1.00 75.38 114 LEU A O 1
ATOM 873 N N . PRO A 1 115 ? -27.342 12.280 9.224 1.00 63.38 115 PRO A N 1
ATOM 874 C CA . PRO A 1 115 ? -28.699 11.885 9.561 1.00 63.38 115 PRO A CA 1
ATOM 875 C C . PRO A 1 115 ? -29.499 11.848 8.261 1.00 63.38 115 PRO A C 1
ATOM 877 O O . PRO A 1 115 ? -29.247 12.657 7.367 1.00 63.38 115 PRO A O 1
ATOM 880 N N . ALA A 1 116 ? -30.470 10.946 8.155 1.00 62.47 116 ALA A N 1
ATOM 881 C CA . ALA A 1 116 ? -31.515 11.057 7.148 1.00 62.47 116 ALA A CA 1
ATOM 882 C C . ALA A 1 116 ? -32.313 12.348 7.418 1.00 62.47 116 ALA A C 1
ATOM 884 O O . ALA A 1 116 ? -33.350 12.338 8.068 1.00 62.47 116 ALA A O 1
ATOM 885 N N . SER A 1 117 ? -31.776 13.492 7.001 1.00 60.59 117 SER A N 1
ATOM 886 C CA . SER A 1 117 ? -32.470 14.772 6.941 1.00 60.59 117 SER A CA 1
ATOM 887 C C . SER A 1 117 ? -33.364 14.746 5.708 1.00 60.59 117 SER A C 1
ATOM 889 O O . SER A 1 117 ? -33.029 15.318 4.671 1.00 60.59 117 SER A O 1
ATOM 891 N N . GLY A 1 118 ? -34.433 13.966 5.797 1.00 61.62 118 GLY A N 1
ATOM 892 C CA . GLY A 1 118 ? -35.365 13.746 4.706 1.00 61.62 118 GLY A CA 1
ATOM 893 C C . GLY A 1 118 ? -36.486 12.828 5.151 1.00 61.62 118 GLY A C 1
ATOM 894 O O . GLY A 1 118 ? -36.538 11.699 4.692 1.00 61.62 118 GLY A O 1
ATOM 895 N N . ASP A 1 119 ? -37.307 13.326 6.068 1.00 53.56 119 ASP A N 1
ATOM 896 C CA . ASP A 1 119 ? -38.714 12.960 6.234 1.00 53.56 119 ASP A CA 1
ATOM 897 C C . ASP A 1 119 ? -39.388 14.217 6.822 1.00 53.56 119 ASP A C 1
ATOM 899 O O . ASP A 1 119 ? -39.552 14.341 8.037 1.00 53.56 119 ASP A O 1
ATOM 903 N N . ASP A 1 120 ? -39.644 15.190 5.938 1.00 54.56 120 ASP A N 1
ATOM 904 C CA . ASP A 1 120 ? -40.624 16.272 6.131 1.00 54.56 120 ASP A CA 1
ATOM 905 C C . ASP A 1 120 ? -41.955 15.842 5.491 1.00 54.56 120 ASP A C 1
ATOM 907 O O . ASP A 1 120 ? -41.909 15.310 4.352 1.00 54.56 120 ASP A O 1
#

Secondary structure (DSSP, 8-state):
-PPPPP-TTTHHHHHHHHHHHHHHHHHHHHHHHHHHHHHHHIIIIIHHHHHHHHHHHHT-S--BTTBTT--HHHHHHHHHHHHHTT-HHHHHHHHHHHHHHHHHHHHHHHHHHS------

Foldseek 3Di:
DDDDPPDPVVVVVVVVVVVVVVVVVVVVVVVLVVVLVVQLVCLLPVQLLVCQVVCCVPVNADDDVPRSHDDSVSSSVVLVVCVVVVPPVSVCSSCVRSVVVVVVVVVVVVVVPPPCPDDD

pLDDT: mean 81.14, std 9.81, range [53.56, 91.69]

Radius of gyration: 25.55 Å; chains: 1; bounding box: 63×27×80 Å